Protein AF-L8Y984-F1 (afdb_monomer)

Foldseek 3Di:
DVVVVVVVVVVVVVVVVVVVVVVVVPPPPCFDDWDFDDCPDPVNVVVQVVVQVVVQVPDPDPDRDDDPDDPTDTDTDDDDPPDDDD

Sequence (86 aa):
MARLCQALVLLVATAALLSQRVQAWGSPKVVRAFQDIPKSYVYVEQALWFAMKEYNKASRDKYNFRVVEVLKTQEQVKWCEGAPQP

Nearest PDB structures (foldseek):
  1tij-assembly1_B  TM=9.213E-01  e=3.127E-03  Homo sapiens
  3s67-assembly1_A-2  TM=9.390E-01  e=6.633E-03  Homo sapiens
  3sva-assembly1_A  TM=9.502E-01  e=8.142E-03  Homo sapiens
  3qrd-assembly3_A-2  TM=9.519E-01  e=9.335E-03  Homo sapiens
  3qrd-assembly1_B  TM=9.328E-01  e=7.255E-02  Homo sapiens

Secondary structure (DSSP, 8-state):
-HHHHHHHHHHHHHHHHHHHHHHHHHS----PPPEE--TT-HHHHHHHHHHHHHHHHH--SSS----------EE--PPPTTPPP-

pLDDT: mean 81.22, std 16.5, range [42.84, 98.0]

Structure (mmCIF, N/CA/C/O backbone):
data_AF-L8Y984-F1
#
_entry.id   AF-L8Y984-F1
#
loop_
_atom_site.group_PDB
_atom_site.id
_atom_site.type_symbol
_atom_site.label_atom_id
_atom_site.label_alt_id
_atom_site.label_comp_id
_atom_site.label_asym_id
_atom_site.label_entity_id
_atom_site.label_seq_id
_atom_site.pdbx_PDB_ins_code
_atom_site.Cartn_x
_atom_site.Cartn_y
_atom_site.Cartn_z
_atom_site.occupancy
_atom_site.B_iso_or_equiv
_atom_site.auth_seq_id
_atom_site.auth_comp_id
_atom_site.auth_asym_id
_atom_site.auth_atom_id
_atom_site.pdbx_PDB_model_num
ATOM 1 N N . MET A 1 1 ? 7.367 46.158 -46.243 1.00 58.66 1 MET A N 1
ATOM 2 C CA . MET A 1 1 ? 8.021 44.833 -46.164 1.00 58.66 1 MET A CA 1
ATOM 3 C C . MET A 1 1 ? 8.546 44.505 -44.768 1.00 58.66 1 MET A C 1
ATOM 5 O O . MET A 1 1 ? 8.031 43.568 -44.181 1.00 58.66 1 MET A O 1
ATOM 9 N N . ALA A 1 2 ? 9.454 45.293 -44.172 1.00 63.25 2 ALA A N 1
ATOM 10 C CA . ALA A 1 2 ? 10.062 44.973 -42.865 1.00 63.25 2 ALA A CA 1
ATOM 11 C C . ALA A 1 2 ? 9.069 44.736 -41.702 1.00 63.25 2 ALA A C 1
ATOM 13 O O . ALA A 1 2 ? 9.247 43.801 -40.929 1.00 63.25 2 ALA A O 1
ATOM 14 N N . ARG A 1 3 ? 7.984 45.522 -41.612 1.00 70.19 3 ARG A N 1
ATOM 15 C CA . ARG A 1 3 ? 6.955 45.363 -40.561 1.00 70.19 3 ARG A CA 1
ATOM 16 C C . ARG A 1 3 ? 6.160 44.057 -40.675 1.00 70.19 3 ARG A C 1
ATOM 18 O O . ARG A 1 3 ? 5.810 43.466 -39.662 1.00 70.19 3 ARG A O 1
ATOM 25 N N . LEU A 1 4 ? 5.908 43.598 -41.904 1.00 75.12 4 LEU A N 1
ATOM 26 C CA . LEU A 1 4 ? 5.225 42.325 -4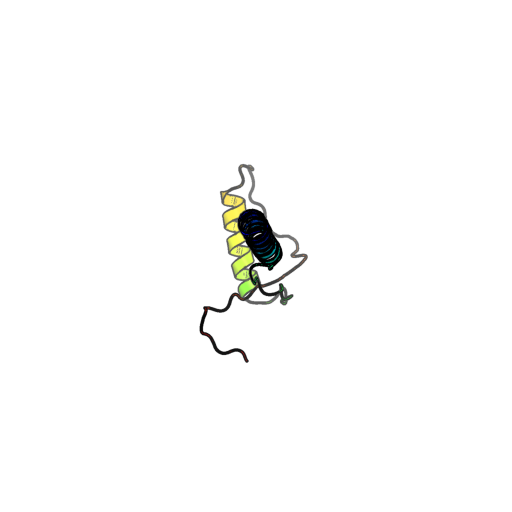2.155 1.00 75.12 4 LEU A CA 1
ATOM 27 C C . LEU A 1 4 ? 6.136 41.152 -41.789 1.00 75.12 4 LEU A C 1
ATOM 29 O O . LEU A 1 4 ? 5.687 40.215 -41.144 1.00 75.12 4 LEU A O 1
ATOM 33 N N . CYS A 1 5 ? 7.429 41.249 -42.112 1.00 75.38 5 CYS A N 1
ATOM 34 C CA . CYS A 1 5 ? 8.424 40.263 -41.697 1.00 75.38 5 CYS A CA 1
ATOM 35 C C . CYS A 1 5 ? 8.540 40.183 -40.166 1.00 75.38 5 CYS A C 1
ATOM 37 O O . CYS A 1 5 ? 8.561 39.088 -39.618 1.00 75.38 5 CYS A O 1
ATOM 39 N N . GLN A 1 6 ? 8.546 41.322 -39.466 1.00 84.00 6 GLN A N 1
ATOM 40 C CA . GLN A 1 6 ? 8.573 41.360 -37.998 1.00 84.00 6 GLN A CA 1
ATOM 41 C C . GLN A 1 6 ? 7.320 40.742 -37.368 1.00 84.00 6 GLN A C 1
ATOM 43 O O . GLN A 1 6 ? 7.435 39.959 -36.427 1.00 84.00 6 GLN A O 1
ATOM 48 N N . ALA A 1 7 ? 6.136 41.047 -37.903 1.00 85.31 7 ALA A N 1
ATOM 49 C CA . ALA A 1 7 ? 4.887 40.442 -37.446 1.00 85.31 7 ALA A CA 1
ATOM 50 C C . ALA A 1 7 ? 4.878 38.920 -37.666 1.00 85.31 7 ALA A C 1
ATOM 52 O O . ALA A 1 7 ? 4.460 38.172 -36.785 1.00 85.31 7 ALA A O 1
ATOM 53 N N . LEU A 1 8 ? 5.401 38.455 -38.805 1.00 87.62 8 LEU A N 1
ATOM 54 C CA . LEU A 1 8 ? 5.499 37.031 -39.116 1.00 87.62 8 LEU A CA 1
ATOM 55 C C . LEU A 1 8 ? 6.461 36.307 -38.162 1.00 87.62 8 LEU A C 1
ATOM 57 O O . LEU A 1 8 ? 6.142 35.235 -37.660 1.00 87.62 8 LEU A O 1
ATOM 61 N N . VAL A 1 9 ? 7.611 36.916 -37.858 1.00 89.00 9 VAL A N 1
ATOM 62 C CA . VAL A 1 9 ? 8.591 36.369 -36.906 1.00 89.00 9 VAL A CA 1
ATOM 63 C C . VAL A 1 9 ? 7.999 36.267 -35.499 1.00 89.00 9 VAL A C 1
ATOM 65 O O . VAL A 1 9 ? 8.161 35.241 -34.843 1.00 89.00 9 VAL A O 1
ATOM 68 N N . LEU A 1 10 ? 7.263 37.287 -35.047 1.00 87.56 10 LEU A N 1
ATOM 69 C CA . LEU A 1 10 ? 6.574 37.263 -33.752 1.00 87.56 10 LEU A CA 1
ATOM 70 C C . LEU A 1 10 ? 5.496 36.172 -33.692 1.00 87.56 10 LEU A C 1
ATOM 72 O O . LEU A 1 10 ? 5.361 35.495 -32.670 1.00 87.56 10 LEU A O 1
ATOM 76 N N . LEU A 1 11 ? 4.764 35.960 -34.788 1.00 87.75 11 LEU A N 1
ATOM 77 C CA . LEU A 1 11 ? 3.754 34.906 -34.889 1.00 87.75 11 LEU A CA 1
ATOM 78 C C . LEU A 1 11 ? 4.389 33.507 -34.812 1.00 87.75 11 LEU A C 1
ATOM 80 O O . LEU A 1 11 ? 3.914 32.641 -34.082 1.00 87.75 11 LEU A O 1
ATOM 84 N N . VAL A 1 12 ? 5.500 33.291 -35.519 1.00 88.56 12 VAL A N 1
ATOM 85 C CA . VAL A 1 12 ? 6.232 32.015 -35.486 1.00 88.56 12 VAL A CA 1
ATOM 86 C C . VAL A 1 12 ? 6.836 31.764 -34.102 1.00 88.56 12 VAL A C 1
ATOM 88 O O . VAL A 1 12 ? 6.739 30.653 -33.587 1.00 88.56 12 VAL A O 1
ATOM 91 N N . ALA A 1 13 ? 7.399 32.791 -33.461 1.00 88.25 13 ALA A N 1
ATOM 92 C CA . ALA A 1 13 ? 7.965 32.678 -32.118 1.00 88.25 13 ALA A CA 1
ATOM 93 C C . ALA A 1 13 ? 6.898 32.332 -31.067 1.00 88.25 13 ALA A C 1
ATOM 95 O O . ALA A 1 13 ? 7.115 31.461 -30.227 1.00 88.25 13 ALA A O 1
ATOM 96 N N . THR A 1 14 ? 5.727 32.971 -31.135 1.00 84.69 14 THR A N 1
ATOM 97 C CA . THR A 1 14 ? 4.603 32.666 -30.235 1.00 84.69 14 THR A CA 1
ATOM 98 C C . THR A 1 14 ? 4.048 31.264 -30.474 1.00 84.69 14 THR A C 1
ATOM 100 O O . THR A 1 14 ? 3.835 30.533 -29.508 1.00 84.69 14 THR A O 1
ATOM 103 N N . ALA A 1 15 ? 3.906 30.830 -31.729 1.00 84.19 15 ALA A N 1
ATOM 104 C CA . ALA A 1 15 ? 3.500 29.462 -32.055 1.00 84.19 15 ALA A CA 1
ATOM 105 C C . ALA A 1 15 ? 4.504 28.407 -31.548 1.00 84.19 15 ALA A C 1
ATOM 107 O O . ALA A 1 15 ? 4.093 27.384 -30.997 1.00 84.19 15 ALA A O 1
ATOM 108 N N . ALA A 1 16 ? 5.809 28.665 -31.676 1.00 84.00 16 ALA A N 1
ATOM 109 C CA . ALA A 1 16 ? 6.862 27.785 -31.169 1.00 84.00 16 ALA A CA 1
ATOM 110 C C . ALA A 1 16 ? 6.860 27.691 -29.633 1.00 84.00 16 ALA A C 1
ATOM 112 O O . ALA A 1 16 ? 7.004 26.606 -29.073 1.00 84.00 16 ALA A O 1
ATOM 113 N N . LEU A 1 17 ? 6.635 28.808 -28.935 1.00 78.62 17 LEU A N 1
ATOM 114 C CA . LEU A 1 17 ? 6.557 28.814 -27.472 1.00 78.62 17 LEU A CA 1
ATOM 115 C C . LEU A 1 17 ? 5.343 28.025 -26.959 1.00 78.62 17 LEU A C 1
ATOM 117 O O . LEU A 1 17 ? 5.432 27.281 -25.978 1.00 78.62 17 LEU A O 1
ATOM 121 N N . LEU A 1 18 ? 4.195 28.190 -27.623 1.00 77.50 18 LEU A N 1
ATOM 122 C CA . LEU A 1 18 ? 2.961 27.490 -27.274 1.00 77.50 18 LEU A CA 1
ATOM 123 C C . LEU A 1 18 ? 3.075 25.986 -27.551 1.00 77.50 18 LEU A C 1
ATOM 125 O O . LEU A 1 18 ? 2.653 25.186 -26.717 1.00 77.50 18 LEU A O 1
ATOM 129 N N . SER A 1 19 ? 3.701 25.585 -28.662 1.00 71.44 19 SER A N 1
ATOM 130 C CA . SER A 1 19 ? 3.908 24.169 -28.981 1.00 71.44 19 SER A CA 1
ATOM 131 C C . SER A 1 19 ? 4.856 23.485 -27.991 1.00 71.44 19 SER A C 1
ATOM 133 O O . SER A 1 19 ? 4.558 22.383 -27.531 1.00 71.44 19 SER A O 1
ATOM 135 N N . GLN A 1 20 ? 5.931 24.154 -27.564 1.00 70.06 20 GLN A N 1
ATOM 136 C CA . GLN A 1 20 ? 6.827 23.645 -26.519 1.00 70.06 20 GLN A CA 1
ATOM 137 C C . GLN A 1 20 ? 6.108 23.433 -25.180 1.00 70.06 20 GLN A C 1
ATOM 139 O O . GLN A 1 20 ? 6.325 22.414 -24.522 1.00 70.06 20 GLN A O 1
ATOM 144 N N . ARG A 1 21 ? 5.214 24.348 -24.779 1.00 60.78 21 ARG A N 1
ATOM 145 C CA . ARG A 1 21 ? 4.411 24.170 -23.557 1.00 60.78 21 ARG A CA 1
ATOM 146 C C . ARG A 1 21 ? 3.441 22.996 -23.647 1.00 60.78 21 ARG A C 1
ATOM 148 O O . ARG A 1 21 ? 3.293 22.275 -22.665 1.00 60.78 21 ARG A O 1
ATOM 155 N N . VAL A 1 22 ? 2.806 22.787 -24.799 1.00 61.88 22 VAL A N 1
ATOM 156 C CA . VAL A 1 22 ? 1.888 21.656 -25.014 1.00 61.88 22 VAL A CA 1
ATOM 157 C C . VAL A 1 22 ? 2.637 20.321 -24.957 1.00 61.88 22 VAL A C 1
ATOM 159 O O . VAL A 1 22 ? 2.172 19.391 -24.302 1.00 61.88 22 VAL A O 1
ATOM 162 N N . GLN A 1 23 ? 3.834 20.243 -25.546 1.00 59.69 23 GLN A N 1
ATOM 163 C CA . GLN A 1 23 ? 4.686 19.050 -25.464 1.00 59.69 23 GLN A CA 1
ATOM 164 C C . GLN A 1 23 ? 5.165 18.770 -24.027 1.00 59.69 23 GLN A C 1
ATOM 166 O O . GLN A 1 23 ? 5.227 17.618 -23.604 1.00 59.69 23 GLN A O 1
ATOM 171 N N . ALA A 1 24 ? 5.445 19.812 -23.239 1.00 58.88 24 ALA A N 1
ATOM 172 C CA . ALA A 1 24 ? 5.823 19.667 -21.832 1.00 58.88 24 ALA A CA 1
ATOM 173 C C . ALA A 1 24 ? 4.647 19.265 -20.921 1.00 58.88 24 ALA A C 1
ATOM 175 O O . ALA A 1 24 ? 4.856 18.561 -19.937 1.00 58.88 24 ALA A O 1
ATOM 176 N N . TRP A 1 25 ? 3.417 19.677 -21.246 1.00 55.72 25 TRP A N 1
ATOM 177 C CA . TRP A 1 25 ? 2.207 19.292 -20.507 1.00 55.72 25 TRP A CA 1
ATOM 178 C C . TRP A 1 25 ? 1.808 17.828 -20.751 1.00 55.72 25 TRP A C 1
ATOM 180 O O . TRP A 1 25 ? 1.215 17.192 -19.883 1.00 55.72 25 TRP A O 1
ATOM 190 N N . GLY A 1 26 ? 2.140 17.297 -21.932 1.00 52.12 26 GLY A N 1
ATOM 191 C CA . GLY A 1 26 ? 1.864 15.916 -22.332 1.00 52.12 26 GLY A CA 1
ATOM 192 C C 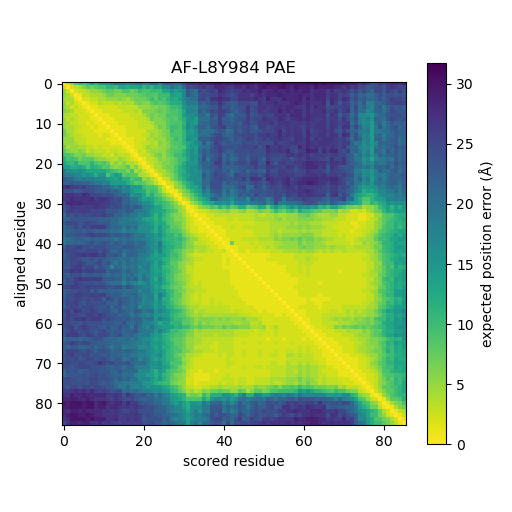. GLY A 1 26 ? 3.001 14.928 -22.075 1.00 52.12 26 GLY A C 1
ATOM 193 O O . GLY A 1 26 ? 2.783 13.729 -22.225 1.00 52.12 26 GLY A O 1
ATOM 194 N N . SER A 1 27 ? 4.197 15.388 -21.690 1.00 54.16 27 SER A N 1
ATOM 195 C CA . SER A 1 27 ? 5.277 14.485 -21.294 1.00 54.16 27 SER A CA 1
ATOM 196 C C . SER A 1 27 ? 4.937 13.918 -19.916 1.00 54.16 27 SER A C 1
ATOM 198 O O . SER A 1 27 ? 4.937 14.677 -18.939 1.00 54.16 27 SER A O 1
ATOM 200 N N . PRO A 1 28 ? 4.604 12.618 -19.789 1.00 56.19 28 PRO A N 1
ATOM 201 C CA . PRO A 1 28 ? 4.398 12.037 -18.479 1.00 56.19 28 PRO A CA 1
ATOM 202 C C . PRO A 1 28 ? 5.717 12.211 -17.737 1.00 56.19 28 PRO A C 1
ATOM 204 O O . PRO A 1 28 ? 6.731 11.632 -18.128 1.00 56.19 28 PRO A O 1
ATOM 207 N N . LYS A 1 29 ? 5.718 13.046 -16.687 1.00 55.03 29 LYS A N 1
ATOM 208 C CA . LYS A 1 29 ? 6.780 13.078 -15.675 1.00 55.03 29 LYS A CA 1
ATOM 209 C C . LYS A 1 29 ? 7.149 11.622 -15.448 1.00 55.03 29 LYS A C 1
ATOM 211 O O . LYS A 1 29 ? 6.255 10.886 -15.046 1.00 55.03 29 LYS A O 1
ATOM 216 N N . VAL A 1 30 ? 8.362 11.212 -15.840 1.00 55.56 30 VAL A N 1
ATOM 217 C CA . VAL A 1 30 ? 8.740 9.805 -16.067 1.00 55.56 30 VAL A CA 1
ATOM 218 C C . VAL A 1 30 ? 8.633 9.033 -14.757 1.00 55.56 30 VAL A C 1
ATOM 220 O O . VAL A 1 30 ? 9.576 8.865 -13.988 1.00 55.56 30 VAL A O 1
ATOM 223 N N . VAL A 1 31 ? 7.409 8.636 -14.471 1.00 60.31 31 VAL A N 1
ATOM 224 C CA . VAL A 1 31 ? 6.959 7.875 -13.335 1.00 60.31 31 VAL A CA 1
ATOM 225 C C . VAL A 1 31 ? 6.866 6.484 -13.931 1.00 60.31 31 VAL A C 1
ATOM 227 O O . VAL A 1 31 ? 6.003 6.195 -14.759 1.00 60.31 31 VAL A O 1
ATOM 230 N N . ARG A 1 32 ? 7.904 5.690 -13.654 1.00 70.19 32 ARG A N 1
ATOM 231 C CA . ARG A 1 32 ? 8.107 4.364 -14.240 1.00 70.19 32 ARG A CA 1
ATOM 232 C C . ARG A 1 32 ? 6.836 3.522 -14.055 1.00 70.19 32 ARG A C 1
ATOM 234 O O . ARG A 1 32 ? 6.132 3.699 -13.062 1.00 70.19 32 ARG A O 1
ATOM 241 N N . ALA A 1 33 ? 6.530 2.639 -15.004 1.00 83.12 33 ALA A N 1
ATOM 242 C CA . ALA A 1 33 ? 5.316 1.829 -14.935 1.00 83.12 33 ALA A CA 1
ATOM 243 C C . ALA A 1 33 ? 5.234 1.064 -13.604 1.00 83.12 33 ALA A C 1
ATOM 245 O O . ALA A 1 33 ? 6.253 0.600 -13.085 1.00 83.12 33 ALA A O 1
ATOM 246 N N . PHE A 1 34 ? 4.023 0.961 -13.058 1.00 87.75 34 PHE A N 1
ATOM 247 C CA . PHE A 1 34 ? 3.768 0.110 -11.904 1.00 87.75 34 PHE A CA 1
ATOM 248 C C . PHE A 1 34 ? 4.052 -1.340 -12.278 1.00 87.75 34 PHE A C 1
ATOM 250 O O . PHE A 1 34 ? 3.547 -1.829 -13.289 1.00 87.75 34 PHE A O 1
ATOM 257 N N . GLN A 1 35 ? 4.856 -2.008 -11.463 1.00 89.62 35 GLN A N 1
ATOM 258 C CA . GLN A 1 35 ? 5.157 -3.424 -11.615 1.00 89.62 35 GLN A CA 1
ATOM 259 C C . GLN A 1 35 ? 4.359 -4.200 -10.580 1.00 89.62 35 GLN A C 1
ATOM 261 O O . GLN A 1 35 ? 4.353 -3.836 -9.404 1.00 89.62 35 GLN A O 1
ATOM 266 N N . ASP A 1 36 ? 3.656 -5.239 -11.023 1.00 92.75 36 ASP A N 1
ATOM 267 C CA . ASP A 1 36 ? 2.963 -6.143 -10.112 1.00 92.75 36 ASP A CA 1
ATOM 268 C C . ASP A 1 36 ? 4.002 -6.955 -9.328 1.00 9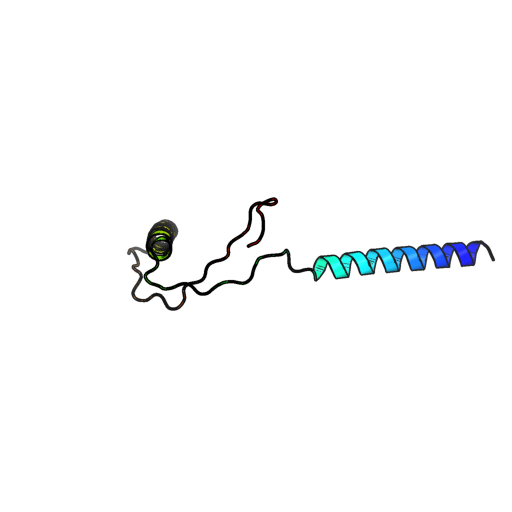2.75 36 ASP A C 1
ATOM 270 O O . ASP A 1 36 ? 4.929 -7.522 -9.907 1.00 92.75 36 ASP A O 1
ATOM 274 N N . ILE A 1 37 ? 3.835 -7.018 -8.007 1.00 92.81 37 ILE A N 1
ATOM 275 C CA . ILE A 1 37 ? 4.709 -7.785 -7.110 1.00 92.81 37 ILE A CA 1
ATOM 276 C C . ILE A 1 37 ? 3.907 -8.835 -6.343 1.00 92.81 37 ILE A C 1
ATOM 278 O O . ILE A 1 37 ? 2.711 -8.638 -6.114 1.00 92.81 37 ILE A O 1
ATOM 282 N N . PRO A 1 38 ? 4.521 -9.949 -5.909 1.00 93.38 38 PRO A N 1
ATOM 283 C CA . PRO A 1 38 ? 3.827 -10.960 -5.120 1.00 93.38 38 PRO A CA 1
ATOM 284 C C . PRO A 1 38 ? 3.303 -10.401 -3.793 1.00 93.38 38 PRO A C 1
ATOM 286 O O . PRO A 1 38 ? 3.996 -9.653 -3.107 1.00 93.38 38 PRO A O 1
ATOM 289 N N . LYS A 1 39 ? 2.107 -10.834 -3.375 1.00 90.75 39 LYS A N 1
ATOM 290 C CA . LYS A 1 39 ? 1.526 -10.446 -2.074 1.00 90.75 39 LYS A CA 1
ATOM 291 C C . LYS A 1 39 ? 2.377 -10.896 -0.882 1.00 90.75 39 LYS A C 1
ATOM 293 O O . LYS A 1 39 ? 2.364 -10.239 0.149 1.00 90.75 39 LYS A O 1
ATOM 298 N N . SER A 1 40 ? 3.113 -11.994 -1.039 1.00 89.69 40 SER A N 1
ATOM 299 C CA . SER A 1 40 ? 4.004 -12.571 -0.026 1.00 89.69 40 SER A CA 1
ATOM 300 C C . SER A 1 40 ? 5.383 -11.906 0.032 1.00 89.69 40 SER A C 1
ATOM 302 O O . SER A 1 40 ? 6.288 -12.428 0.679 1.00 89.69 40 SER A O 1
ATOM 304 N N . TYR A 1 41 ? 5.604 -10.818 -0.710 1.00 91.56 41 TYR A N 1
ATOM 305 C CA . TYR A 1 41 ? 6.900 -10.155 -0.734 1.00 91.56 41 TYR A CA 1
ATOM 306 C C . TYR A 1 41 ? 7.125 -9.364 0.561 1.00 91.56 41 TYR A C 1
ATOM 308 O O . TYR A 1 41 ? 6.231 -8.661 1.025 1.00 91.56 41 TYR A O 1
ATOM 316 N N . VAL A 1 42 ? 8.326 -9.444 1.139 1.00 89.69 42 VAL A N 1
ATOM 317 C CA . VAL A 1 42 ? 8.617 -8.931 2.497 1.00 89.69 42 VAL A CA 1
ATOM 318 C C . VAL A 1 42 ? 8.255 -7.450 2.659 1.00 89.69 42 VAL A C 1
ATOM 320 O O . VAL A 1 42 ? 7.686 -7.046 3.674 1.00 89.69 42 VAL A O 1
ATOM 323 N N . TYR A 1 43 ? 8.525 -6.627 1.642 1.00 90.12 43 TYR A N 1
ATOM 324 C CA . TYR A 1 43 ? 8.217 -5.196 1.706 1.00 90.12 43 TYR A CA 1
ATOM 325 C C . TYR A 1 43 ? 6.719 -4.897 1.597 1.00 90.12 43 TYR A C 1
ATOM 327 O O . TYR A 1 43 ? 6.281 -3.850 2.067 1.00 90.12 43 TYR A O 1
ATOM 335 N N . VAL A 1 44 ? 5.918 -5.808 1.033 1.00 92.75 44 VAL A N 1
ATOM 336 C CA . VAL A 1 44 ? 4.456 -5.663 0.987 1.00 92.75 44 VAL A CA 1
ATOM 337 C C . VAL A 1 44 ? 3.885 -5.744 2.391 1.00 92.75 44 VAL A C 1
ATOM 339 O O . VAL A 1 44 ? 3.087 -4.888 2.760 1.00 92.75 44 VAL A O 1
ATOM 342 N N . GLU A 1 45 ? 4.315 -6.714 3.198 1.00 92.56 45 GLU A N 1
ATOM 343 C CA . GLU A 1 45 ? 3.838 -6.851 4.579 1.00 92.56 45 GLU A CA 1
ATOM 344 C C . GLU A 1 45 ? 4.202 -5.627 5.425 1.00 92.56 45 GLU A C 1
ATOM 346 O O . GLU A 1 45 ? 3.366 -5.093 6.157 1.00 92.56 45 GLU A O 1
ATOM 351 N N . GLN A 1 46 ? 5.430 -5.126 5.272 1.00 94.25 46 GLN A N 1
ATOM 352 C CA . GLN A 1 46 ? 5.900 -3.928 5.968 1.00 94.25 46 GLN A CA 1
ATOM 353 C C . GLN A 1 46 ? 5.129 -2.674 5.538 1.00 94.25 46 GLN A C 1
ATOM 355 O O . GLN A 1 46 ? 4.681 -1.898 6.388 1.00 94.25 46 GLN A O 1
ATOM 360 N N . ALA A 1 47 ? 4.933 -2.489 4.230 1.00 94.88 47 ALA A N 1
ATOM 361 C CA . ALA A 1 47 ? 4.156 -1.380 3.690 1.00 94.88 47 ALA A CA 1
ATOM 362 C C . ALA A 1 47 ? 2.694 -1.445 4.149 1.00 94.88 47 ALA A C 1
ATOM 364 O O . ALA A 1 47 ? 2.120 -0.424 4.526 1.00 94.88 47 ALA A O 1
ATOM 365 N N . LEU A 1 48 ? 2.109 -2.644 4.182 1.00 95.19 48 LEU A N 1
ATOM 366 C CA . LEU A 1 48 ? 0.740 -2.868 4.629 1.00 95.19 48 LEU A CA 1
ATOM 367 C C . LEU A 1 48 ? 0.575 -2.556 6.118 1.00 95.19 48 LEU A C 1
ATOM 369 O O . LEU A 1 48 ? -0.377 -1.877 6.499 1.00 95.19 48 LEU A O 1
ATOM 373 N N . TRP A 1 49 ? 1.516 -3.000 6.956 1.00 94.81 49 TRP A N 1
ATOM 374 C CA . TRP A 1 49 ? 1.521 -2.687 8.384 1.00 94.81 49 TRP A CA 1
ATOM 375 C C . TRP A 1 49 ? 1.587 -1.177 8.625 1.00 94.81 49 TRP A C 1
ATOM 377 O O . TRP A 1 49 ? 0.794 -0.632 9.398 1.00 94.81 49 TRP A O 1
ATOM 387 N N . PHE A 1 50 ? 2.493 -0.489 7.924 1.00 96.19 50 PHE A N 1
ATOM 388 C CA . PHE A 1 50 ? 2.632 0.961 8.022 1.00 96.19 50 PHE A CA 1
ATOM 389 C C . PHE A 1 50 ? 1.355 1.680 7.572 1.00 96.19 50 PHE A C 1
ATOM 391 O O . PHE A 1 50 ? 0.840 2.534 8.294 1.00 96.19 50 PHE A O 1
ATOM 398 N N . ALA A 1 51 ? 0.801 1.292 6.422 1.00 96.12 51 ALA A N 1
ATOM 399 C CA . ALA A 1 51 ? -0.426 1.871 5.893 1.00 96.12 51 ALA A CA 1
ATOM 400 C C . ALA A 1 51 ? -1.608 1.677 6.853 1.00 96.12 51 ALA A C 1
ATOM 402 O O . ALA A 1 51 ? -2.348 2.623 7.110 1.00 96.12 51 ALA A O 1
ATOM 403 N N . MET A 1 52 ? -1.760 0.484 7.439 1.00 96.12 52 MET A N 1
ATOM 404 C CA . MET A 1 52 ? -2.836 0.198 8.392 1.00 96.12 52 MET A CA 1
ATOM 405 C C . MET A 1 52 ? -2.703 1.037 9.668 1.00 96.12 52 MET A C 1
ATOM 407 O O . MET A 1 52 ? -3.698 1.535 10.199 1.00 96.12 52 MET A O 1
ATOM 411 N N . LYS A 1 53 ? -1.469 1.226 10.148 1.00 96.62 53 LYS A N 1
ATOM 412 C CA . LYS A 1 5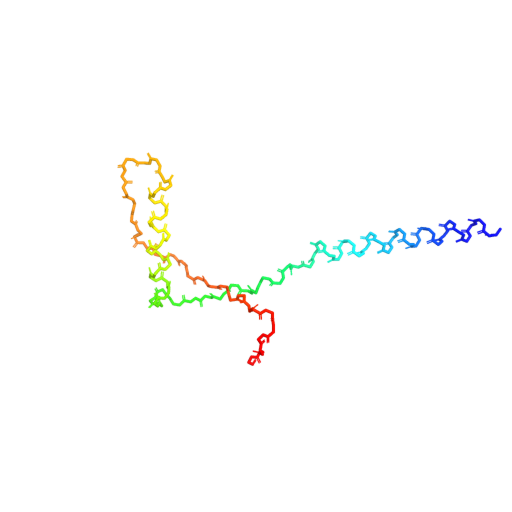3 ? -1.177 2.066 11.311 1.00 96.62 53 LYS A CA 1
ATOM 413 C C . LYS A 1 53 ? -1.557 3.524 11.056 1.00 96.62 53 LYS A C 1
ATOM 415 O O . LYS A 1 53 ? -2.276 4.108 11.865 1.00 96.62 53 LYS A O 1
ATOM 420 N N . GLU A 1 54 ? -1.106 4.101 9.944 1.00 98.00 54 GLU A N 1
ATOM 421 C CA . GLU A 1 54 ? -1.409 5.498 9.617 1.00 98.00 54 GLU A CA 1
ATOM 422 C C . GLU A 1 54 ? -2.891 5.703 9.282 1.00 98.00 54 GLU A C 1
ATOM 424 O O . GLU A 1 54 ? -3.474 6.703 9.695 1.00 98.00 54 GLU A O 1
ATOM 429 N N . TYR A 1 55 ? -3.537 4.731 8.635 1.00 97.19 55 TYR A N 1
ATOM 430 C CA . TYR A 1 55 ? -4.975 4.771 8.376 1.00 97.19 55 TYR A CA 1
ATOM 431 C C . TYR A 1 55 ? -5.788 4.838 9.673 1.00 97.19 55 TYR A C 1
ATOM 433 O O . TYR A 1 55 ? -6.608 5.737 9.838 1.00 97.19 55 TYR A O 1
ATOM 441 N N . ASN A 1 56 ? -5.540 3.930 10.623 1.00 97.00 56 ASN A N 1
ATOM 442 C CA . ASN A 1 56 ? -6.275 3.912 11.893 1.00 97.00 56 ASN A CA 1
ATOM 443 C C . ASN A 1 56 ? -5.998 5.156 12.744 1.00 97.00 56 ASN A C 1
ATOM 445 O O . ASN A 1 56 ? -6.878 5.614 13.461 1.00 97.00 56 ASN A O 1
ATOM 449 N N . LYS A 1 57 ? -4.794 5.727 12.645 1.00 96.81 57 LYS A N 1
ATOM 450 C CA . LYS A 1 57 ? -4.447 6.986 13.311 1.00 96.81 57 LYS A CA 1
ATOM 451 C C . LYS A 1 57 ? -5.173 8.191 12.702 1.00 96.81 57 LYS A C 1
ATOM 453 O O . LYS A 1 57 ? -5.520 9.117 13.430 1.00 96.81 57 LYS A O 1
ATOM 458 N N . ALA A 1 58 ? -5.348 8.208 11.381 1.00 97.88 58 ALA A N 1
ATOM 459 C CA . ALA A 1 58 ? -6.029 9.287 10.670 1.00 97.88 58 ALA A CA 1
ATOM 460 C C . ALA A 1 58 ? -7.561 9.157 10.710 1.00 97.88 58 ALA A C 1
ATOM 462 O O . ALA A 1 58 ? -8.264 10.164 10.592 1.00 97.88 58 ALA A O 1
ATOM 463 N N . SER A 1 59 ? -8.081 7.938 10.870 1.00 95.81 59 SER A N 1
ATOM 464 C CA . SER A 1 59 ? -9.514 7.706 11.008 1.00 95.81 59 SER A CA 1
ATOM 465 C C . SER A 1 59 ? -10.042 8.259 12.336 1.00 95.81 59 SER A C 1
ATOM 467 O O . SER A 1 59 ? -9.377 8.226 13.368 1.00 95.81 59 SER A O 1
ATOM 469 N N . ARG A 1 60 ? -11.270 8.782 12.299 1.00 96.12 60 ARG A N 1
ATOM 470 C CA . ARG A 1 60 ? -12.021 9.232 13.484 1.00 96.12 60 ARG A CA 1
ATOM 471 C C . ARG A 1 60 ? -13.009 8.181 13.980 1.00 96.12 60 ARG A C 1
ATOM 473 O O . ARG A 1 60 ? -13.802 8.461 14.878 1.00 96.12 60 ARG A O 1
ATOM 480 N N . ASP A 1 61 ? -13.004 7.006 13.364 1.00 97.06 61 ASP A N 1
ATOM 481 C CA . ASP A 1 61 ? -13.878 5.920 13.760 1.00 97.06 61 ASP A CA 1
ATOM 482 C C . ASP A 1 61 ? -13.528 5.415 15.159 1.00 97.06 61 ASP A C 1
ATOM 484 O O . ASP A 1 61 ? -12.383 5.440 15.609 1.00 97.06 61 ASP A O 1
ATOM 488 N N . LYS A 1 62 ? -14.545 4.907 15.854 1.00 96.50 62 LYS A N 1
ATOM 489 C CA . LYS A 1 62 ? -14.400 4.364 17.210 1.00 96.50 62 LYS A CA 1
ATOM 490 C C . LYS A 1 62 ? -13.529 3.102 17.259 1.00 96.50 62 LYS A C 1
ATOM 492 O O . LYS A 1 62 ? -13.019 2.753 18.323 1.00 96.50 62 LYS A O 1
ATOM 497 N N . TYR A 1 63 ? -13.410 2.392 16.140 1.00 96.50 63 TYR A N 1
ATOM 498 C CA . TYR A 1 63 ? -12.765 1.087 16.067 1.00 96.50 63 TYR A CA 1
ATOM 499 C C . TYR A 1 63 ? -11.597 1.092 15.092 1.00 96.50 63 TYR A C 1
ATOM 501 O O . TYR A 1 63 ? -11.613 1.782 14.076 1.00 96.50 63 TYR A O 1
ATOM 509 N N . ASN A 1 64 ? -10.612 0.248 15.395 1.00 95.25 64 ASN A N 1
ATOM 510 C CA . ASN A 1 64 ? -9.504 -0.014 14.493 1.00 95.25 64 ASN A CA 1
ATOM 511 C C . ASN A 1 64 ? -9.937 -0.972 13.387 1.00 95.25 64 ASN A C 1
ATOM 513 O O . ASN A 1 64 ? -10.576 -1.997 13.637 1.00 95.25 64 ASN A O 1
ATOM 517 N N . PHE A 1 65 ? -9.505 -0.666 12.175 1.00 96.19 65 PHE A N 1
ATOM 518 C CA . PHE A 1 65 ? -9.668 -1.527 11.022 1.00 96.19 65 PHE A CA 1
ATOM 519 C C . PHE A 1 65 ? -8.477 -2.471 10.890 1.00 96.19 65 PHE A C 1
ATOM 521 O O . PHE A 1 65 ? -7.376 -2.213 11.390 1.00 96.19 65 PHE 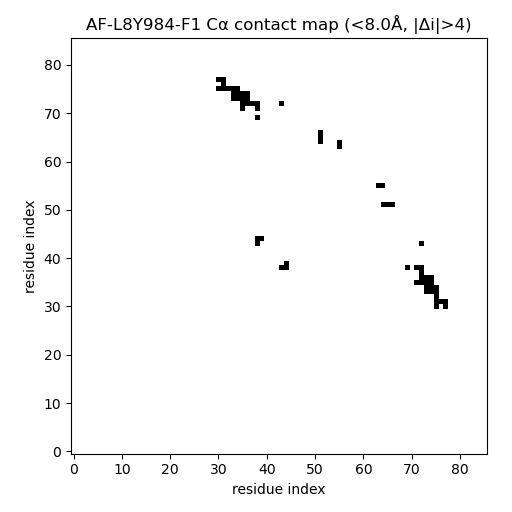A O 1
ATOM 528 N N . ARG A 1 66 ? -8.718 -3.581 10.196 1.00 95.62 66 ARG A N 1
ATOM 529 C CA . ARG A 1 66 ? -7.698 -4.547 9.797 1.00 95.62 66 ARG A CA 1
ATOM 530 C C . ARG A 1 66 ? -7.889 -4.901 8.332 1.00 95.62 66 ARG A C 1
ATOM 532 O O . ARG A 1 66 ? -9.021 -4.940 7.849 1.00 95.62 66 ARG A O 1
ATOM 539 N N . VAL A 1 67 ? -6.796 -5.222 7.656 1.00 94.31 67 VAL A N 1
ATOM 540 C CA . VAL A 1 67 ? -6.853 -5.746 6.292 1.00 94.31 67 VAL A CA 1
ATOM 541 C C . VAL A 1 67 ? -7.345 -7.191 6.335 1.00 94.31 67 VAL A C 1
ATOM 543 O O . VAL A 1 67 ? -6.823 -8.002 7.095 1.00 94.31 67 VAL A O 1
ATOM 546 N N . VAL A 1 68 ? -8.374 -7.494 5.542 1.00 95.50 68 VAL A N 1
ATOM 547 C CA . VAL A 1 68 ? -8.922 -8.854 5.383 1.00 95.50 68 VAL A CA 1
ATOM 548 C C . VAL A 1 68 ? -8.327 -9.521 4.149 1.00 95.50 68 VAL A C 1
ATOM 550 O O . VAL A 1 68 ? -7.939 -10.682 4.195 1.00 95.50 68 VAL A O 1
ATOM 553 N N . GLU A 1 69 ? -8.216 -8.765 3.059 1.00 95.00 69 GLU A N 1
ATOM 554 C CA . GLU A 1 69 ? -7.695 -9.250 1.791 1.00 95.00 69 GLU A CA 1
ATOM 555 C C . GLU A 1 69 ? -6.962 -8.123 1.062 1.00 95.00 69 GLU A C 1
ATOM 557 O O . GLU A 1 69 ? -7.423 -6.981 1.020 1.00 95.00 69 GLU A O 1
ATOM 562 N N . VAL A 1 70 ? -5.814 -8.451 0.470 1.00 94.38 70 VAL A N 1
ATOM 563 C CA . VAL A 1 70 ? -5.092 -7.553 -0.433 1.00 94.38 70 VAL A CA 1
ATOM 564 C C . VAL A 1 70 ? -5.475 -7.916 -1.860 1.00 94.38 70 VAL A C 1
ATOM 566 O O . VAL A 1 70 ? -5.153 -9.010 -2.317 1.00 94.38 70 VAL A O 1
ATOM 569 N N . LEU A 1 71 ? -6.144 -7.013 -2.577 1.00 94.88 71 LEU A N 1
ATOM 570 C CA . LEU A 1 71 ? -6.596 -7.276 -3.950 1.00 94.88 71 LEU A CA 1
ATOM 571 C C . LEU A 1 71 ? -5.454 -7.172 -4.965 1.00 94.88 71 LEU A C 1
ATOM 573 O O . LEU A 1 71 ? -5.341 -8.010 -5.857 1.00 94.88 71 LEU A O 1
ATOM 577 N N . LYS A 1 72 ? -4.587 -6.166 -4.808 1.00 93.69 72 LYS A N 1
ATOM 578 C CA . LYS A 1 72 ? -3.510 -5.864 -5.751 1.00 93.69 72 LYS A CA 1
ATOM 579 C C . LYS A 1 72 ? -2.274 -5.335 -5.037 1.00 93.69 72 LYS A C 1
ATOM 581 O O . LYS A 1 72 ? -2.392 -4.575 -4.079 1.00 93.69 72 LYS A O 1
ATOM 586 N N . THR A 1 73 ? -1.106 -5.716 -5.536 1.00 95.06 73 THR A N 1
ATOM 587 C CA . THR A 1 73 ? 0.201 -5.320 -5.011 1.00 95.06 73 THR A CA 1
ATOM 588 C C . THR A 1 73 ? 1.074 -4.854 -6.157 1.00 95.06 73 THR A C 1
ATOM 590 O O . THR A 1 73 ? 1.355 -5.612 -7.082 1.00 95.06 73 THR A O 1
ATOM 593 N N . GLN A 1 74 ? 1.463 -3.585 -6.105 1.00 93.56 74 GLN A N 1
ATOM 594 C CA . GLN A 1 74 ? 2.256 -2.938 -7.138 1.00 93.56 74 GLN A CA 1
ATOM 595 C C . GLN A 1 74 ? 3.349 -2.092 -6.513 1.00 93.56 74 GLN A C 1
ATOM 597 O O . GLN A 1 74 ? 3.125 -1.455 -5.484 1.00 93.56 74 GLN A O 1
ATOM 602 N N . GLU A 1 75 ? 4.497 -2.036 -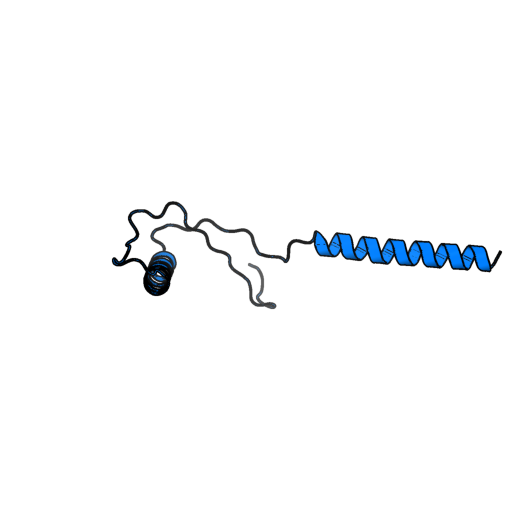7.173 1.00 90.31 75 GLU A N 1
ATOM 603 C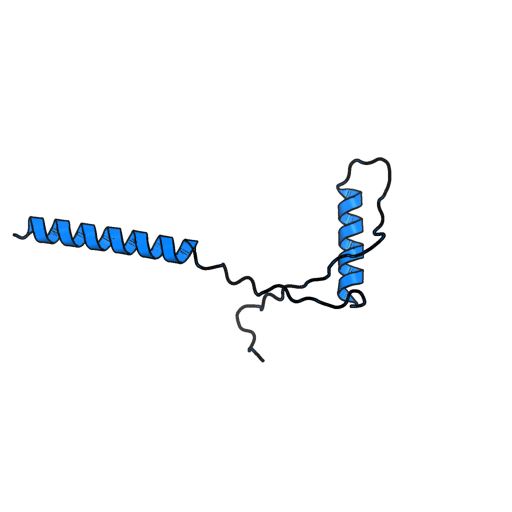 CA . GLU A 1 75 ? 5.574 -1.126 -6.819 1.00 90.31 75 GLU A CA 1
ATOM 604 C C . GLU A 1 75 ? 5.962 -0.224 -7.980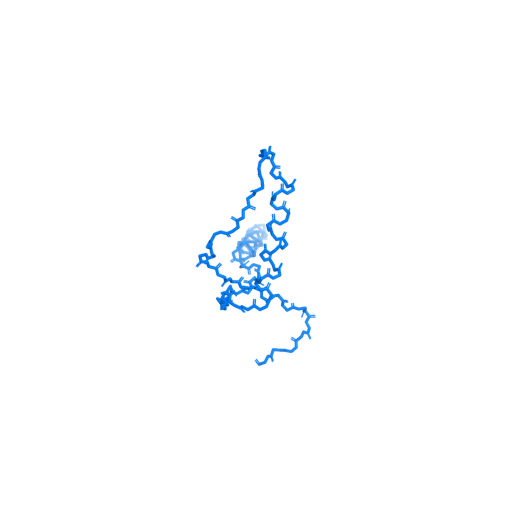 1.00 90.31 75 GLU A C 1
ATOM 606 O O . GLU A 1 75 ? 5.721 -0.503 -9.157 1.00 90.31 75 GLU A O 1
ATOM 611 N N . GLN A 1 76 ? 6.599 0.882 -7.622 1.00 87.75 76 GLN A N 1
ATOM 612 C CA . GLN A 1 76 ? 7.159 1.818 -8.569 1.00 87.75 76 GLN A CA 1
ATOM 613 C C . GLN A 1 76 ? 8.552 2.214 -8.111 1.00 87.75 76 GLN A C 1
ATOM 615 O O . GLN A 1 76 ? 8.730 2.981 -7.165 1.00 87.75 76 GLN A O 1
ATOM 620 N N . VAL A 1 77 ? 9.550 1.703 -8.822 1.00 83.56 77 VAL A N 1
ATOM 621 C CA . VAL A 1 77 ? 10.947 2.020 -8.547 1.00 83.56 77 VAL A CA 1
ATOM 622 C C . VAL A 1 77 ? 11.308 3.312 -9.268 1.00 83.56 77 VAL A C 1
ATOM 624 O O . VAL A 1 77 ? 11.433 3.357 -10.498 1.00 83.56 77 VAL A O 1
ATOM 627 N N . LYS A 1 78 ? 11.493 4.382 -8.495 1.00 75.31 78 LYS A N 1
ATOM 628 C CA . LYS A 1 78 ? 12.164 5.585 -8.980 1.00 75.31 78 LYS A CA 1
ATOM 629 C C . LYS A 1 78 ? 13.665 5.377 -8.820 1.00 75.31 78 LYS A C 1
ATOM 631 O O . LYS A 1 78 ? 14.145 5.194 -7.708 1.00 75.31 78 LYS A O 1
ATOM 636 N N . TRP A 1 79 ? 14.400 5.420 -9.924 1.00 55.25 79 TRP A N 1
ATOM 637 C CA . TRP A 1 79 ? 15.856 5.391 -9.846 1.00 55.25 79 TRP A CA 1
ATOM 638 C C . TRP A 1 79 ? 16.347 6.754 -9.391 1.00 55.25 79 TRP A C 1
ATOM 640 O O . TRP A 1 79 ? 15.875 7.783 -9.883 1.00 55.25 79 TRP A O 1
ATOM 650 N N . CYS A 1 80 ? 17.278 6.750 -8.443 1.00 54.56 80 CYS A N 1
ATOM 651 C CA . CYS A 1 80 ? 18.086 7.924 -8.172 1.00 54.56 80 CYS A CA 1
ATOM 652 C C . CYS A 1 80 ? 18.785 8.314 -9.480 1.00 54.56 80 CYS A C 1
ATOM 654 O O . CYS A 1 80 ? 19.336 7.462 -10.180 1.00 54.56 80 CYS A O 1
ATOM 656 N N . GLU A 1 81 ? 18.687 9.586 -9.843 1.00 46.19 81 GLU A N 1
ATOM 657 C CA . GLU A 1 81 ? 19.304 10.136 -11.044 1.00 46.19 81 GLU A CA 1
ATOM 658 C C . GLU A 1 81 ? 20.814 9.832 -11.004 1.00 46.19 81 GLU A C 1
ATOM 660 O O . GLU A 1 81 ? 21.503 10.272 -10.087 1.00 46.19 81 GLU A O 1
ATOM 665 N N . GLY A 1 82 ? 21.299 8.988 -11.929 1.00 53.59 82 GLY A N 1
ATOM 666 C CA . GLY A 1 82 ? 22.704 8.547 -11.994 1.00 53.59 82 GLY A CA 1
ATOM 667 C C . GLY A 1 82 ? 22.989 7.056 -11.750 1.00 53.59 82 GLY A C 1
ATOM 668 O O . GLY A 1 82 ? 24.146 6.654 -11.843 1.00 53.59 82 GLY A O 1
ATOM 669 N N . ALA A 1 83 ? 21.992 6.212 -11.471 1.00 43.94 83 ALA A N 1
ATOM 670 C CA . ALA A 1 83 ? 22.212 4.763 -11.378 1.00 43.94 83 ALA A CA 1
ATOM 671 C C . ALA A 1 83 ? 22.248 4.093 -12.774 1.00 43.94 83 ALA A C 1
ATOM 673 O O . ALA A 1 83 ? 21.370 4.383 -13.596 1.00 43.94 83 ALA A O 1
ATOM 674 N N . PRO A 1 84 ? 23.221 3.201 -13.062 1.00 42.84 84 PRO A N 1
ATOM 675 C CA . PRO A 1 84 ? 23.283 2.493 -14.337 1.00 42.84 84 PRO A CA 1
ATOM 676 C C . PRO A 1 84 ? 22.064 1.577 -14.500 1.00 42.84 84 PRO A C 1
ATOM 678 O O . PRO A 1 84 ? 21.636 0.913 -13.556 1.00 42.84 84 PRO A O 1
ATOM 681 N N . GLN A 1 85 ? 21.486 1.582 -15.702 1.00 52.09 85 GLN A N 1
ATOM 682 C CA . GLN A 1 85 ? 20.400 0.674 -16.070 1.00 52.09 85 GLN A CA 1
ATOM 683 C C . GLN A 1 85 ? 20.976 -0.738 -16.296 1.00 52.09 85 GLN A C 1
ATOM 685 O O . GLN A 1 85 ? 22.060 -0.827 -16.877 1.00 52.09 85 GLN A O 1
ATOM 690 N N . PRO A 1 86 ? 20.304 -1.808 -15.830 1.00 55.12 86 PRO A N 1
ATOM 691 C CA . PRO A 1 86 ? 20.670 -3.181 -16.172 1.00 55.12 86 PRO A CA 1
ATOM 692 C C . PRO A 1 86 ? 20.372 -3.509 -17.640 1.00 55.12 86 PRO A C 1
ATOM 694 O O . PRO A 1 86 ? 19.397 -2.939 -18.187 1.00 55.12 86 PRO A O 1
#

InterPro domains:
  IPR000010 Cystatin domain [PF00031] 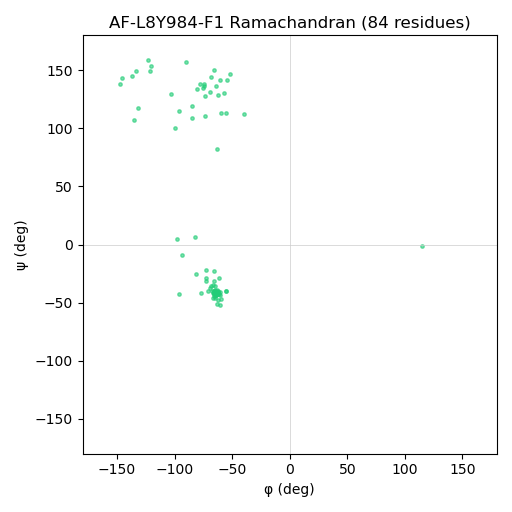(36-77)
  IPR000010 Cystatin domain [cd00042] (44-77)
  IPR046350 Cystatin superfamily [SSF54403] (33-77)
  IPR052691 Sperm Maturation Cystatin [PTHR47010] (1-77)

Mean predicted aligned error: 13.52 Å

Organism: Tupaia chinensis (NCBI:txid246437)

Radius of gyration: 25.01 Å; Cα contacts (8 Å, |Δi|>4): 32; chains: 1; bounding box: 38×58×63 Å

Solvent-accessible surface area (backbone atoms only — not comparable to full-atom values): 5593 Å² total; per-residue (Å²): 110,71,68,59,52,51,54,50,52,51,52,51,51,52,52,54,55,53,50,53,50,53,54,60,72,67,48,71,74,89,68,56,74,76,41,81,48,66,79,86,36,74,67,47,54,55,50,48,54,52,50,49,52,53,47,48,68,71,47,86,63,96,67,81,76,76,90,89,76,82,92,79,44,70,46,65,77,77,74,65,93,86,66,84,80,133